Protein AF-A0A955GUJ2-F1 (afdb_monomer_lite)

Structure (mmCIF, N/CA/C/O backbone):
data_AF-A0A955GUJ2-F1
#
_entry.id   AF-A0A955GUJ2-F1
#
loop_
_atom_site.group_PDB
_atom_site.id
_atom_site.type_symbol
_atom_site.label_atom_id
_atom_site.label_alt_id
_atom_site.label_comp_id
_atom_site.label_asym_id
_atom_site.label_entity_id
_atom_site.label_seq_id
_atom_site.pdbx_PDB_ins_code
_atom_site.Cartn_x
_atom_site.Cartn_y
_atom_site.Cartn_z
_atom_site.occupancy
_atom_site.B_iso_or_equiv
_atom_site.auth_seq_id
_atom_site.auth_comp_id
_atom_site.auth_asym_id
_atom_site.auth_atom_id
_atom_site.pdbx_PDB_model_num
ATOM 1 N N . MET A 1 1 ? -19.635 -17.707 -3.909 1.00 40.94 1 MET A N 1
ATOM 2 C CA . MET A 1 1 ? -19.231 -16.313 -4.209 1.00 40.94 1 MET A CA 1
ATOM 3 C C . MET A 1 1 ? -17.712 -16.250 -4.316 1.00 40.94 1 MET A C 1
ATOM 5 O O . MET A 1 1 ? -17.041 -16.352 -3.296 1.00 40.94 1 MET A O 1
ATOM 9 N N . SER A 1 2 ? -17.156 -16.138 -5.524 1.00 46.06 2 SER A N 1
ATOM 10 C CA . SER A 1 2 ? -15.709 -15.949 -5.698 1.00 46.06 2 SER A CA 1
ATOM 11 C C . SER A 1 2 ? -15.323 -14.564 -5.186 1.00 46.06 2 SER A C 1
ATOM 13 O O . SER A 1 2 ? -15.809 -13.556 -5.702 1.00 46.06 2 SER A O 1
ATOM 15 N N . LYS A 1 3 ? -14.480 -14.497 -4.149 1.00 48.94 3 LYS A N 1
ATOM 16 C CA . LYS A 1 3 ? -13.877 -13.234 -3.711 1.00 48.94 3 LYS A CA 1
ATOM 17 C C . LYS A 1 3 ? -13.093 -12.691 -4.907 1.00 48.94 3 LYS A C 1
ATOM 19 O O . LYS A 1 3 ? -12.107 -13.302 -5.301 1.00 48.94 3 LYS A O 1
ATOM 24 N N . LYS A 1 4 ? -13.545 -11.586 -5.513 1.00 44.12 4 LYS A N 1
ATOM 25 C CA . LYS A 1 4 ? -12.751 -10.835 -6.496 1.00 44.12 4 LYS A CA 1
ATOM 26 C C . LYS A 1 4 ? -11.498 -10.346 -5.777 1.00 44.12 4 LYS A C 1
ATOM 28 O O . LYS A 1 4 ? -11.514 -9.320 -5.099 1.00 44.12 4 LYS A O 1
ATOM 33 N N . THR A 1 5 ? -10.427 -11.115 -5.872 1.00 49.28 5 THR A N 1
ATOM 34 C CA . THR A 1 5 ? -9.087 -10.696 -5.489 1.00 49.28 5 THR A CA 1
ATOM 35 C C . THR A 1 5 ? -8.613 -9.720 -6.552 1.00 49.28 5 THR A C 1
ATOM 37 O O . THR A 1 5 ? -8.014 -10.098 -7.553 1.00 49.28 5 THR A O 1
ATOM 40 N N . THR A 1 6 ? -8.944 -8.443 -6.376 1.00 58.47 6 THR A N 1
ATOM 41 C CA . THR A 1 6 ? -8.356 -7.384 -7.193 1.00 58.47 6 THR A CA 1
ATOM 42 C C . THR A 1 6 ? -6.904 -7.230 -6.762 1.00 58.47 6 THR A C 1
ATOM 44 O O . THR A 1 6 ? -6.619 -6.674 -5.699 1.00 58.47 6 THR A O 1
ATOM 47 N N . THR A 1 7 ? -5.984 -7.766 -7.560 1.00 64.06 7 THR A N 1
ATOM 48 C CA . THR A 1 7 ? -4.550 -7.596 -7.333 1.00 64.06 7 THR A CA 1
ATOM 49 C C . THR A 1 7 ? -4.208 -6.109 -7.458 1.00 64.06 7 THR A C 1
ATOM 51 O O . THR A 1 7 ? -4.483 -5.514 -8.503 1.00 64.06 7 THR A O 1
ATOM 54 N N . PRO A 1 8 ? -3.640 -5.472 -6.419 1.00 68.06 8 PRO A N 1
ATOM 55 C CA . PRO A 1 8 ? -3.226 -4.081 -6.512 1.00 68.06 8 PRO A CA 1
ATOM 56 C C . PRO A 1 8 ? -2.139 -3.948 -7.584 1.00 68.06 8 PRO A C 1
ATOM 58 O O . PRO A 1 8 ? -1.089 -4.586 -7.513 1.00 68.06 8 PRO A O 1
ATOM 61 N N . SER A 1 9 ? -2.392 -3.118 -8.596 1.00 73.94 9 SER A N 1
ATOM 62 C CA . SER A 1 9 ? -1.442 -2.884 -9.684 1.00 73.94 9 SER A CA 1
ATOM 63 C C . SER A 1 9 ? -0.386 -1.864 -9.255 1.00 73.94 9 SER A C 1
ATOM 65 O O . SER A 1 9 ? -0.568 -0.653 -9.402 1.00 73.94 9 SER A O 1
ATOM 67 N N . PHE A 1 10 ? 0.727 -2.340 -8.697 1.00 79.62 10 PHE A N 1
ATOM 68 C CA . PHE A 1 10 ? 1.860 -1.483 -8.353 1.00 79.62 10 PHE A CA 1
ATOM 69 C C . PHE A 1 10 ? 2.663 -1.108 -9.599 1.00 79.62 10 PHE A C 1
ATOM 71 O O . PHE A 1 10 ? 3.227 -1.964 -10.274 1.00 79.62 10 PHE A O 1
ATOM 78 N N . THR A 1 11 ? 2.768 0.190 -9.870 1.00 81.38 11 THR A N 1
ATOM 79 C CA . THR A 1 11 ? 3.684 0.747 -10.882 1.00 81.38 11 THR A CA 1
ATOM 80 C C . THR A 1 11 ? 5.062 1.078 -10.293 1.00 81.38 11 THR A C 1
ATOM 82 O O . THR A 1 11 ? 5.214 1.159 -9.072 1.00 81.38 11 THR A O 1
ATOM 85 N N . LYS A 1 12 ? 6.048 1.374 -11.157 1.00 81.12 12 LYS A N 1
ATOM 86 C CA . LYS A 1 12 ? 7.439 1.730 -10.790 1.00 81.12 12 LYS A CA 1
ATOM 87 C C . LYS A 1 12 ? 7.560 2.799 -9.696 1.00 81.12 12 LYS A C 1
ATOM 89 O O . LYS A 1 12 ? 8.510 2.788 -8.923 1.00 81.12 12 LYS A O 1
ATOM 94 N N . GLN A 1 13 ? 6.589 3.706 -9.592 1.00 83.06 13 GLN A N 1
ATOM 95 C CA . GLN A 1 13 ? 6.585 4.774 -8.588 1.00 83.06 13 GLN A CA 1
ATOM 96 C C . GLN A 1 13 ? 6.290 4.285 -7.160 1.00 83.06 13 GLN A C 1
ATOM 98 O O . GLN A 1 13 ? 6.606 4.995 -6.199 1.00 83.06 13 GLN A O 1
ATOM 103 N N . HIS A 1 14 ? 5.694 3.100 -7.018 1.00 85.44 14 HIS A N 1
ATOM 104 C CA . HIS A 1 14 ? 5.351 2.485 -5.737 1.00 85.44 14 HIS A CA 1
ATOM 105 C C . HIS A 1 14 ? 6.469 1.590 -5.204 1.00 85.44 14 HIS A C 1
ATOM 107 O O . HIS A 1 14 ? 6.521 1.348 -4.002 1.00 85.44 14 HIS A O 1
ATOM 113 N N . TYR A 1 15 ? 7.370 1.112 -6.065 1.00 85.06 15 TYR A N 1
ATOM 114 C CA . TYR A 1 15 ? 8.401 0.170 -5.647 1.00 85.06 15 TYR A CA 1
ATOM 115 C C . TYR A 1 15 ? 9.343 0.773 -4.602 1.00 85.06 15 TYR A C 1
ATOM 117 O O . TYR A 1 15 ? 9.748 1.936 -4.679 1.00 85.06 15 TYR A O 1
ATOM 125 N N . GLY A 1 16 ? 9.645 -0.027 -3.583 1.00 84.69 16 GLY A N 1
ATOM 126 C CA . GLY A 1 16 ? 10.411 0.382 -2.410 1.00 84.69 16 GLY A CA 1
ATOM 127 C C . GLY A 1 16 ? 9.633 1.257 -1.420 1.00 84.69 16 GLY A C 1
ATOM 128 O O . GLY A 1 16 ? 10.230 1.741 -0.459 1.00 84.69 16 GLY A O 1
ATOM 129 N N . LYS A 1 17 ? 8.326 1.473 -1.622 1.00 88.50 17 LYS A N 1
ATOM 130 C CA . LYS A 1 17 ? 7.478 2.282 -0.736 1.00 88.50 17 LYS A CA 1
ATOM 131 C C . LYS A 1 17 ? 6.422 1.425 -0.048 1.00 88.50 17 LYS A C 1
ATOM 133 O O . LYS A 1 17 ? 5.964 0.408 -0.567 1.00 88.50 17 LYS A O 1
ATOM 138 N N . TRP A 1 18 ? 6.011 1.868 1.129 1.00 91.12 18 TRP A N 1
ATOM 139 C CA . TRP A 1 18 ? 4.754 1.461 1.732 1.00 91.12 18 TRP A CA 1
ATOM 140 C C . TRP A 1 18 ? 3.594 2.038 0.934 1.00 91.12 18 TRP A C 1
ATOM 142 O O . TRP A 1 18 ? 3.640 3.188 0.495 1.00 91.12 18 TRP A O 1
ATOM 152 N N . VAL A 1 19 ? 2.550 1.242 0.769 1.00 90.31 19 VAL A N 1
ATOM 153 C CA . VAL A 1 19 ? 1.340 1.576 0.031 1.00 90.31 19 VAL A CA 1
ATOM 154 C C . VAL A 1 19 ? 0.140 1.259 0.910 1.00 90.31 19 VAL A C 1
ATOM 156 O O . VAL A 1 19 ? 0.071 0.197 1.525 1.00 90.31 19 VAL A O 1
ATOM 159 N N . ALA A 1 20 ? -0.794 2.200 0.983 1.00 91.56 20 ALA A N 1
ATOM 160 C CA . ALA A 1 20 ? -2.056 2.044 1.684 1.00 91.56 20 ALA A CA 1
ATOM 161 C C . ALA A 1 20 ? -3.138 1.656 0.679 1.00 91.56 20 ALA A C 1
ATOM 163 O O . ALA A 1 20 ? -3.433 2.410 -0.255 1.00 91.56 20 ALA A O 1
ATOM 164 N N . LEU A 1 21 ? -3.721 0.480 0.880 1.00 88.50 21 LEU A N 1
ATOM 165 C CA . LEU A 1 21 ? -4.774 -0.081 0.049 1.00 88.50 21 LEU A CA 1
ATOM 166 C C . LEU A 1 21 ? -6.126 0.102 0.731 1.00 88.50 21 LEU A C 1
ATOM 168 O O . LEU A 1 21 ? -6.319 -0.311 1.872 1.00 88.50 21 LEU A O 1
ATOM 172 N N . GLY A 1 22 ? -7.062 0.719 0.022 1.00 85.75 22 GLY A N 1
ATOM 173 C CA . GLY A 1 22 ? -8.464 0.773 0.404 1.00 85.75 22 GLY A CA 1
ATOM 174 C C . GLY A 1 22 ? -9.234 -0.465 -0.053 1.00 85.75 22 GLY A C 1
ATOM 175 O O . GLY A 1 22 ? -8.675 -1.427 -0.587 1.00 85.75 22 GLY A O 1
ATOM 176 N N . SER A 1 23 ? -10.555 -0.407 0.117 1.00 83.31 23 SER A N 1
ATOM 177 C CA . SER A 1 23 ? -11.464 -1.446 -0.371 1.00 83.31 23 SER A CA 1
ATOM 178 C C . SER A 1 23 ? -11.245 -1.731 -1.862 1.00 83.31 23 SER A C 1
ATOM 180 O O . SER A 1 23 ? -11.022 -0.814 -2.658 1.00 83.31 23 SER A O 1
ATOM 182 N N . GLY A 1 24 ? -11.273 -3.012 -2.233 1.00 77.38 24 GLY A N 1
ATOM 183 C CA . GLY A 1 24 ? -11.085 -3.456 -3.616 1.00 77.38 24 GLY A CA 1
ATOM 184 C C . GLY A 1 24 ? -9.662 -3.299 -4.163 1.00 77.38 24 GLY A C 1
ATOM 185 O O . GLY A 1 24 ? -9.494 -3.313 -5.378 1.00 77.38 24 GLY A O 1
ATOM 186 N N . GLY A 1 25 ? -8.646 -3.124 -3.307 1.00 77.94 25 GLY A N 1
ATOM 187 C CA . GLY A 1 25 ? -7.241 -3.047 -3.733 1.00 77.94 25 GLY A CA 1
ATOM 188 C C . GLY A 1 25 ? -6.831 -1.692 -4.320 1.00 77.94 25 GLY A C 1
ATOM 189 O O . GLY A 1 25 ? -5.766 -1.579 -4.927 1.00 77.94 25 GLY A O 1
ATOM 190 N N . LYS A 1 26 ? -7.653 -0.648 -4.142 1.00 85.12 26 LYS A N 1
ATOM 191 C CA . LYS A 1 26 ? -7.352 0.709 -4.617 1.00 85.12 26 LYS A CA 1
ATOM 192 C C . LYS A 1 26 ? -6.212 1.322 -3.806 1.00 85.12 26 LYS A C 1
ATOM 194 O O . LYS A 1 26 ? -6.308 1.426 -2.586 1.00 85.12 26 LYS A O 1
ATOM 199 N N . ILE A 1 27 ? -5.171 1.799 -4.480 1.00 88.50 27 ILE A N 1
ATOM 200 C CA . ILE A 1 27 ? -4.086 2.547 -3.840 1.00 88.50 27 ILE A CA 1
ATOM 201 C C . ILE A 1 27 ? -4.608 3.932 -3.440 1.00 88.50 27 ILE A C 1
ATOM 203 O O . ILE A 1 27 ? -5.066 4.695 -4.289 1.00 88.50 27 ILE A O 1
ATOM 207 N N . LEU A 1 28 ? -4.555 4.250 -2.147 1.00 89.00 28 LEU A N 1
ATOM 208 C CA . LEU A 1 28 ? -4.995 5.543 -1.607 1.00 89.00 28 LEU A CA 1
ATOM 209 C C . LEU A 1 28 ? -3.824 6.491 -1.337 1.00 89.00 28 LEU A C 1
ATOM 211 O O . LEU A 1 28 ? -3.965 7.703 -1.477 1.00 89.00 28 LEU A O 1
ATOM 215 N N . ALA A 1 29 ? -2.675 5.951 -0.934 1.00 91.12 29 ALA A N 1
ATOM 216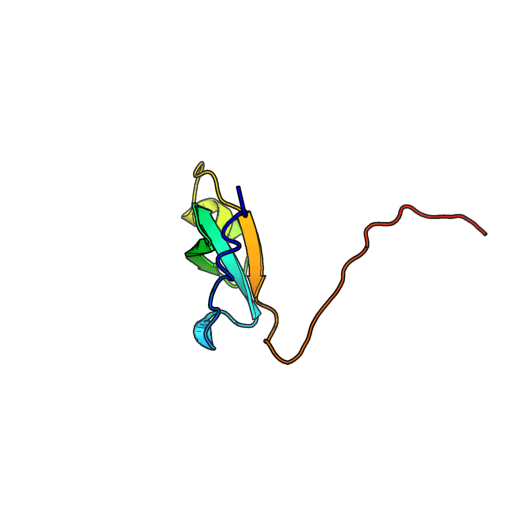 C CA . ALA A 1 29 ? -1.455 6.709 -0.690 1.00 91.12 29 ALA A CA 1
ATOM 217 C C . ALA A 1 29 ? -0.235 5.780 -0.694 1.00 91.12 29 ALA A C 1
ATOM 219 O O . ALA A 1 29 ? -0.364 4.571 -0.502 1.00 91.12 29 ALA A O 1
ATOM 220 N N . TYR A 1 30 ? 0.956 6.353 -0.861 1.00 91.88 30 TYR A N 1
ATOM 221 C CA . TYR A 1 30 ? 2.225 5.648 -0.711 1.00 91.88 30 TYR A CA 1
ATOM 222 C C . TYR A 1 30 ? 3.303 6.561 -0.11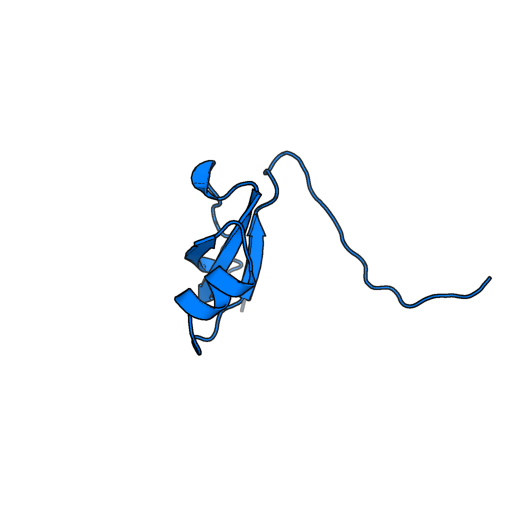8 1.00 91.88 30 TYR A C 1
ATOM 224 O O . TYR A 1 30 ? 3.280 7.778 -0.321 1.00 91.88 30 TYR A O 1
ATOM 232 N N . SER A 1 31 ? 4.250 5.981 0.618 1.00 92.06 31 SER A N 1
ATOM 233 C CA . SER A 1 31 ? 5.402 6.684 1.196 1.00 92.06 31 SER A CA 1
ATOM 234 C C . SER A 1 31 ? 6.552 5.718 1.469 1.00 92.06 31 SER A C 1
ATOM 236 O O . SER A 1 31 ? 6.324 4.529 1.660 1.00 92.06 31 SER A O 1
ATOM 238 N N . ARG A 1 32 ? 7.796 6.204 1.514 1.00 90.88 32 ARG A N 1
ATOM 239 C CA . ARG A 1 32 ? 8.947 5.375 1.929 1.00 90.88 32 ARG A CA 1
ATOM 240 C C . ARG A 1 32 ? 8.856 4.958 3.401 1.00 90.88 32 ARG A C 1
ATOM 242 O O . ARG A 1 32 ? 9.299 3.867 3.742 1.00 90.88 32 ARG A O 1
ATOM 249 N N . ASP A 1 33 ? 8.194 5.771 4.220 1.00 91.38 33 ASP A N 1
ATOM 250 C CA . ASP A 1 33 ? 8.015 5.553 5.654 1.00 91.38 33 ASP A CA 1
ATOM 251 C C . ASP A 1 33 ? 6.572 5.200 6.008 1.00 91.38 33 ASP A C 1
ATOM 253 O O . ASP A 1 33 ? 5.636 5.933 5.670 1.00 91.38 33 ASP A O 1
ATOM 257 N N . LEU A 1 34 ? 6.393 4.101 6.749 1.00 87.44 34 LEU A N 1
ATOM 258 C CA . LEU A 1 34 ? 5.074 3.632 7.181 1.00 87.44 34 LEU A CA 1
ATOM 259 C C . LEU A 1 34 ? 4.402 4.620 8.139 1.00 87.44 34 LEU A C 1
ATOM 261 O O . LEU A 1 34 ? 3.208 4.867 8.014 1.00 87.44 34 LEU A O 1
ATOM 265 N N . LYS A 1 35 ? 5.161 5.233 9.057 1.00 90.50 35 LYS A N 1
ATOM 266 C CA . LYS A 1 35 ? 4.630 6.223 10.009 1.00 90.50 35 LYS A CA 1
ATOM 267 C C . LYS A 1 35 ? 4.055 7.439 9.281 1.00 90.50 35 LYS A C 1
ATOM 269 O O . LYS A 1 35 ? 2.917 7.832 9.522 1.00 90.50 35 LYS A O 1
ATOM 274 N N . THR A 1 36 ? 4.806 7.979 8.323 1.00 92.19 36 THR A N 1
ATOM 275 C CA . THR A 1 36 ? 4.366 9.095 7.474 1.00 92.19 36 THR A CA 1
ATOM 276 C C . THR A 1 36 ? 3.138 8.718 6.650 1.00 92.19 36 THR A C 1
ATOM 278 O O . THR A 1 36 ? 2.209 9.513 6.519 1.00 92.19 36 THR A O 1
ATOM 281 N N . LEU A 1 37 ? 3.101 7.494 6.116 1.00 91.38 37 LEU A N 1
ATOM 282 C CA . LEU A 1 37 ? 1.941 6.990 5.389 1.00 91.38 37 LEU A CA 1
ATOM 283 C C . LEU A 1 37 ? 0.705 6.866 6.288 1.00 91.38 37 LEU A C 1
ATOM 285 O O . LEU A 1 37 ? -0.367 7.318 5.895 1.00 91.38 37 LEU A O 1
ATOM 289 N N . SER A 1 38 ? 0.858 6.301 7.486 1.00 88.88 38 SER A N 1
ATOM 290 C CA . SER A 1 38 ? -0.226 6.141 8.458 1.00 88.88 38 SER A CA 1
ATOM 291 C C . SER A 1 38 ? -0.812 7.490 8.860 1.00 88.88 38 SER A C 1
ATOM 293 O O . SER A 1 38 ? -2.028 7.662 8.843 1.00 88.88 38 SER A O 1
ATOM 295 N N . ASN A 1 39 ? 0.043 8.482 9.118 1.00 92.06 39 ASN A N 1
ATOM 296 C CA . ASN A 1 39 ? -0.395 9.843 9.424 1.00 92.06 39 ASN A CA 1
ATOM 297 C C . ASN A 1 39 ? -1.138 10.487 8.242 1.00 92.06 39 ASN A C 1
ATOM 299 O O . ASN A 1 39 ? -2.149 11.153 8.440 1.00 92.06 39 ASN A O 1
ATOM 303 N N . LYS A 1 40 ? -0.672 10.261 7.006 1.00 90.56 40 LYS A N 1
ATOM 304 C CA . LYS A 1 40 ? -1.309 10.785 5.786 1.00 90.56 40 LYS A CA 1
ATOM 305 C C . LYS A 1 40 ? -2.676 10.151 5.512 1.00 90.56 40 LYS A C 1
ATOM 307 O O . LYS A 1 40 ? -3.563 10.804 4.966 1.00 90.56 40 LYS A O 1
ATOM 312 N N . VAL A 1 41 ? -2.834 8.870 5.830 1.00 91.00 41 VAL A N 1
ATOM 313 C CA . VAL A 1 41 ? -4.080 8.128 5.602 1.00 91.00 41 VAL A CA 1
ATOM 314 C C . VAL A 1 41 ? -5.098 8.379 6.718 1.00 91.00 41 VAL A C 1
ATOM 316 O O . VAL A 1 41 ? -6.297 8.454 6.432 1.00 91.00 41 VAL A O 1
ATOM 319 N N . GLY A 1 42 ? -4.630 8.553 7.956 1.00 87.62 42 GLY A N 1
ATOM 320 C CA . GLY A 1 42 ? -5.466 8.740 9.140 1.00 87.62 42 GLY A CA 1
ATOM 321 C C . GLY A 1 42 ? -6.237 7.471 9.524 1.00 87.62 42 GLY A C 1
ATOM 322 O O . GLY A 1 42 ? -5.843 6.360 9.178 1.00 87.62 42 GLY A O 1
ATOM 323 N N . ASN A 1 43 ? -7.385 7.634 10.191 1.00 80.69 43 ASN A N 1
ATOM 324 C CA . ASN A 1 43 ? -8.248 6.538 10.674 1.00 80.69 43 ASN A CA 1
ATOM 325 C C . ASN A 1 43 ? -9.088 5.849 9.576 1.00 80.69 43 ASN A C 1
ATOM 327 O O . ASN A 1 43 ? -10.189 5.354 9.827 1.00 80.69 43 ASN A O 1
ATOM 331 N N . LYS A 1 44 ? -8.603 5.809 8.331 1.00 82.25 44 LYS A N 1
ATOM 332 C CA . LYS A 1 44 ? -9.282 5.082 7.249 1.00 82.25 44 LYS A CA 1
ATOM 333 C C . LYS A 1 44 ? -9.019 3.584 7.397 1.00 82.25 44 LYS A C 1
ATOM 335 O O . LYS A 1 44 ? -7.896 3.172 7.672 1.00 82.25 44 LYS A O 1
ATOM 340 N N . LYS A 1 45 ? -10.038 2.755 7.145 1.00 86.94 45 LYS A N 1
ATOM 341 C CA . LYS A 1 45 ? -9.867 1.297 7.038 1.00 86.94 45 LYS A CA 1
ATOM 342 C C . LYS A 1 45 ? -9.035 0.978 5.796 1.00 86.94 45 LYS A C 1
ATOM 344 O O . LYS A 1 45 ? -9.565 0.938 4.686 1.00 86.94 45 LYS A O 1
ATOM 349 N N . VAL A 1 46 ? -7.735 0.787 5.994 1.00 88.75 46 VAL A N 1
ATOM 350 C CA . VAL A 1 46 ? -6.774 0.449 4.942 1.00 88.75 46 VAL A CA 1
ATOM 351 C C . VAL A 1 46 ? -5.910 -0.734 5.346 1.00 88.75 46 VAL A C 1
ATOM 353 O O . VAL A 1 46 ? -5.725 -1.013 6.528 1.00 88.75 46 VAL A O 1
ATOM 356 N N . VAL A 1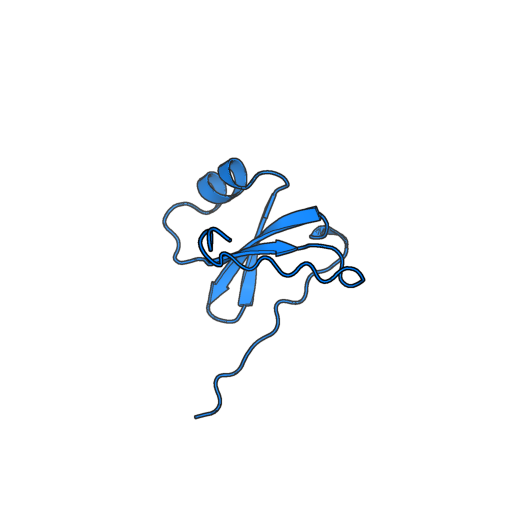 47 ? -5.337 -1.394 4.347 1.00 88.06 47 VAL A N 1
ATOM 357 C CA . VAL A 1 47 ? -4.269 -2.376 4.522 1.00 88.06 47 VAL A CA 1
ATOM 358 C C . VAL A 1 47 ? -2.96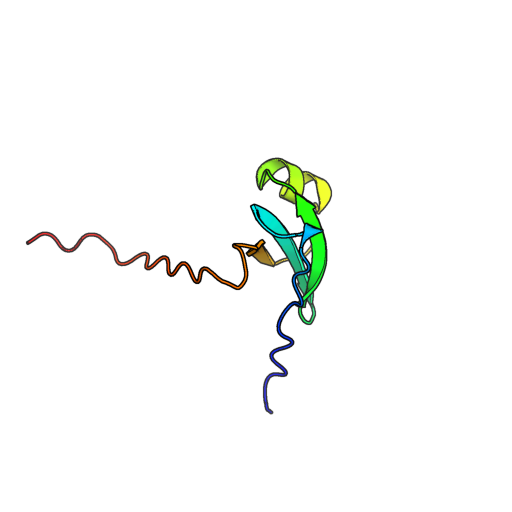4 -1.738 4.071 1.00 88.06 47 VAL A C 1
ATOM 360 O O . VAL A 1 47 ? -2.879 -1.220 2.957 1.00 88.06 47 VAL A O 1
ATOM 363 N N . TYR A 1 48 ? -1.940 -1.774 4.918 1.00 87.88 48 TYR A N 1
ATOM 364 C CA . TYR A 1 48 ? -0.601 -1.337 4.540 1.00 87.88 48 TYR A CA 1
ATOM 365 C C . TYR A 1 48 ? 0.185 -2.512 3.977 1.00 87.88 48 TYR A C 1
ATOM 367 O O . TYR A 1 48 ? 0.230 -3.587 4.570 1.00 87.88 48 TYR A O 1
ATOM 375 N N . THR A 1 49 ? 0.832 -2.298 2.842 1.00 86.88 49 THR A N 1
ATOM 376 C CA . THR A 1 49 ? 1.729 -3.283 2.243 1.00 86.88 49 THR A CA 1
ATOM 377 C C . THR A 1 49 ? 2.959 -2.594 1.686 1.00 86.88 49 THR A C 1
ATOM 379 O O . THR A 1 49 ? 2.896 -1.443 1.253 1.00 86.88 49 THR A O 1
ATOM 382 N N . LYS A 1 50 ? 4.102 -3.272 1.719 1.00 85.75 50 LYS A N 1
ATOM 383 C CA . LYS A 1 50 ? 5.328 -2.761 1.117 1.00 85.75 50 LYS A CA 1
ATOM 384 C C . LYS A 1 50 ? 5.373 -3.252 -0.321 1.00 85.75 50 LYS A C 1
ATOM 386 O O . LYS A 1 50 ? 5.464 -4.453 -0.559 1.00 85.75 50 LYS A O 1
ATOM 391 N N . ALA A 1 51 ? 5.307 -2.329 -1.275 1.00 81.50 51 ALA A N 1
ATOM 392 C CA . ALA A 1 51 ? 5.469 -2.651 -2.684 1.00 81.50 51 ALA A CA 1
ATOM 393 C C . ALA A 1 51 ? 6.957 -2.905 -2.942 1.00 81.50 51 ALA A C 1
ATOM 395 O O . ALA A 1 51 ? 7.718 -2.011 -3.307 1.00 81.50 51 ALA A O 1
ATOM 396 N N . LEU A 1 52 ? 7.398 -4.122 -2.652 1.00 72.56 52 LEU A N 1
ATOM 397 C CA . LEU A 1 52 ? 8.710 -4.608 -3.047 1.00 72.56 52 LEU A CA 1
ATOM 398 C C . LEU A 1 52 ? 8.614 -4.967 -4.533 1.00 72.56 52 LEU A C 1
ATOM 400 O O . LEU A 1 52 ? 7.567 -5.407 -5.000 1.00 72.56 52 LEU A O 1
ATOM 404 N N . ASP A 1 53 ? 9.657 -4.624 -5.280 1.00 67.31 53 ASP A N 1
ATOM 405 C CA . ASP A 1 53 ? 9.744 -4.757 -6.736 1.00 67.31 53 ASP A CA 1
ATOM 406 C C . ASP A 1 53 ? 9.099 -6.065 -7.262 1.00 67.31 53 ASP A C 1
ATOM 408 O O . ASP A 1 53 ? 9.290 -7.115 -6.649 1.00 67.31 53 ASP A O 1
ATOM 412 N N . PRO A 1 54 ? 8.366 -6.056 -8.393 1.00 60.22 54 PRO A N 1
ATOM 413 C CA . PRO A 1 54 ? 7.653 -7.222 -8.923 1.00 60.22 54 PRO A CA 1
ATOM 414 C C . PRO A 1 54 ? 8.595 -8.368 -9.302 1.00 60.22 54 PRO A C 1
ATOM 416 O O . PRO A 1 54 ? 8.135 -9.485 -9.519 1.00 60.22 54 PRO A O 1
ATOM 419 N N . ARG A 1 55 ? 9.908 -8.113 -9.385 1.00 55.88 55 ARG A N 1
ATOM 420 C CA . ARG A 1 55 ? 10.936 -9.129 -9.631 1.00 55.88 55 ARG A CA 1
ATOM 421 C C . ARG A 1 55 ? 11.466 -9.767 -8.347 1.00 55.88 55 ARG A C 1
ATOM 423 O O . ARG A 1 55 ? 12.318 -10.647 -8.432 1.00 55.88 55 ARG A O 1
ATOM 430 N N . LYS A 1 56 ? 11.015 -9.333 -7.165 1.00 54.22 56 LYS A N 1
ATOM 431 C CA . LYS A 1 56 ? 11.463 -9.862 -5.870 1.00 54.22 56 LYS A CA 1
ATOM 432 C C . LYS A 1 56 ? 10.280 -10.098 -4.937 1.00 54.22 56 LYS A C 1
ATOM 434 O O . LYS A 1 56 ? 9.792 -9.195 -4.263 1.00 54.22 56 LYS A O 1
ATOM 439 N N . ILE A 1 57 ? 9.856 -11.355 -4.874 1.00 47.84 57 ILE A N 1
ATOM 440 C CA . ILE A 1 57 ? 8.882 -11.824 -3.892 1.00 47.84 57 ILE A CA 1
ATOM 441 C C . ILE A 1 57 ? 9.624 -12.023 -2.567 1.00 47.84 57 ILE A C 1
ATOM 443 O O . ILE A 1 57 ? 10.517 -12.861 -2.476 1.00 47.84 57 ILE A O 1
ATOM 447 N N . TYR A 1 58 ? 9.259 -11.253 -1.542 1.00 48.00 58 TYR A N 1
ATOM 448 C CA . TYR A 1 58 ? 9.711 -11.484 -0.171 1.00 48.00 58 TYR A CA 1
ATOM 449 C C . TYR A 1 58 ? 8.570 -12.129 0.615 1.00 48.00 58 TYR A C 1
ATOM 451 O O . TYR A 1 58 ? 7.496 -11.540 0.739 1.00 48.00 58 TYR A O 1
ATOM 459 N N . ALA A 1 59 ? 8.798 -13.329 1.145 1.00 45.16 59 ALA A N 1
ATOM 460 C CA . ALA A 1 59 ? 7.900 -13.973 2.093 1.00 45.16 59 ALA A CA 1
ATOM 461 C C . ALA A 1 59 ? 8.448 -13.754 3.508 1.00 45.16 59 ALA A C 1
ATOM 463 O O . ALA A 1 59 ? 9.576 -14.145 3.799 1.00 45.16 59 ALA A O 1
ATOM 464 N N . PHE A 1 60 ? 7.660 -13.129 4.384 1.00 48.94 60 PHE A N 1
ATOM 465 C CA . PHE A 1 60 ? 7.957 -13.085 5.814 1.00 48.94 60 PHE A CA 1
ATOM 466 C C . PHE A 1 60 ? 6.978 -14.010 6.524 1.00 48.94 60 PHE A C 1
ATOM 468 O O . PHE A 1 60 ? 5.777 -13.750 6.567 1.00 48.94 60 PHE A O 1
ATOM 475 N N . SER A 1 61 ? 7.512 -15.109 7.044 1.00 48.91 61 SER A N 1
ATOM 476 C CA . SER A 1 61 ? 6.810 -16.021 7.933 1.00 48.91 61 SER A CA 1
ATOM 477 C C . SER A 1 61 ? 7.163 -15.626 9.364 1.00 48.91 61 SER A C 1
ATOM 479 O O . SER A 1 61 ? 8.314 -15.754 9.770 1.00 48.91 61 SER A O 1
ATOM 481 N N . SER A 1 62 ? 6.196 -15.116 10.127 1.00 57.03 62 SER A N 1
ATOM 482 C CA . SER A 1 62 ? 6.317 -15.052 11.585 1.00 57.03 62 SER A CA 1
ATOM 483 C C . SER A 1 62 ? 5.898 -16.410 12.141 1.00 57.03 62 SER A C 1
ATOM 485 O O . SER A 1 62 ? 4.795 -16.550 12.665 1.00 57.03 62 SER A O 1
ATOM 487 N N . TYR A 1 63 ? 6.754 -17.422 11.994 1.00 44.91 63 TYR A N 1
ATOM 488 C CA . TYR A 1 63 ? 6.657 -18.612 12.833 1.00 44.91 63 TYR A CA 1
ATOM 489 C C . TYR A 1 63 ? 7.494 -18.374 14.081 1.00 44.91 63 TYR A C 1
ATOM 491 O O . TYR A 1 63 ? 8.691 -18.102 14.001 1.00 44.91 63 TYR A O 1
ATOM 499 N N . GLY A 1 64 ? 6.811 -18.406 15.224 1.00 51.09 64 GLY A N 1
ATOM 500 C CA . GLY A 1 64 ? 7.421 -18.275 16.535 1.00 51.09 64 GLY A CA 1
ATOM 501 C C . GLY A 1 64 ? 8.599 -19.230 16.700 1.00 51.09 64 GLY A C 1
ATOM 502 O O . GLY A 1 64 ? 8.628 -20.326 16.140 1.00 51.09 64 GLY A O 1
ATOM 503 N N . SER A 1 65 ? 9.575 -18.767 17.470 1.00 47.41 65 SER A N 1
ATOM 504 C CA . SER A 1 65 ? 10.799 -19.462 17.835 1.00 47.41 65 SER A CA 1
ATOM 505 C C . SER A 1 65 ? 10.519 -20.905 18.262 1.00 47.41 65 SER A C 1
ATOM 507 O O . SER A 1 65 ? 10.085 -21.149 19.386 1.00 47.41 65 SER A O 1
ATOM 509 N N . THR A 1 66 ? 10.794 -21.874 17.390 1.00 49.56 66 THR A N 1
ATOM 510 C CA . THR A 1 66 ? 10.995 -23.253 17.841 1.00 49.56 66 THR A CA 1
ATOM 511 C C . THR A 1 66 ? 12.442 -23.338 18.300 1.00 49.56 66 THR A C 1
ATOM 513 O O . THR A 1 66 ? 13.359 -23.218 17.490 1.00 49.56 66 THR A O 1
ATOM 516 N N . LYS A 1 67 ? 12.644 -23.458 19.615 1.00 43.47 67 LYS A N 1
ATOM 517 C CA . LYS A 1 67 ? 13.928 -23.887 20.171 1.00 43.47 67 LYS A CA 1
ATOM 518 C C . LYS A 1 67 ? 14.167 -25.326 19.705 1.00 43.47 67 LYS A C 1
ATOM 520 O O . LYS A 1 67 ? 13.322 -26.180 19.965 1.00 43.47 67 LYS A O 1
ATOM 525 N N . ILE A 1 68 ? 15.269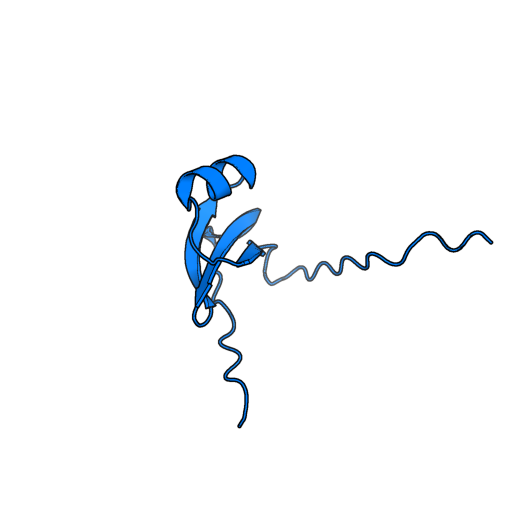 -25.540 18.991 1.00 53.84 68 ILE A N 1
ATOM 526 C CA . ILE A 1 68 ? 15.950 -26.840 18.913 1.00 53.84 68 ILE A CA 1
ATOM 527 C C . ILE A 1 68 ? 16.632 -27.135 20.246 1.00 53.84 68 ILE A C 1
ATOM 529 O O . ILE A 1 68 ? 17.073 -26.156 20.895 1.00 53.84 68 ILE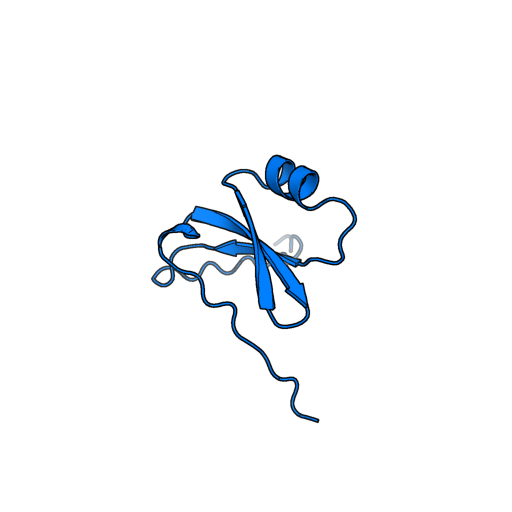 A O 1
#

Sequence (68 aa):
MSKKTTTPSFTKQHYGKWVALGSGGKILAYSRDLKTLSNKVGNKKVVYTKALDPRKIYAFSSYGSTKI

Foldseek 3Di:
DDDPPQDQDDDPVQACWKFWADPSNDTPDIGNDPVVVCVVVDPGPTDIDRRHDPVDDDDDDPDDDDDD

Secondary structure (DSSP, 8-state):
-----------TTTTTEEEEE-GGG-EEEEESSHHHHHHHH-S---EEEEE--TT-PPP---------

Radius of gyration: 14.33 Å; chains: 1; bounding box: 35×38×31 Å

pLDDT: mean 74.19, std 17.54, range [40.94, 92.19]